Protein AF-A0A239CVC8-F1 (afdb_monomer_lite)

Sequence (96 aa):
MTEAPPYPQKRTCPYEPPPGYREIGERGPVLKVTLFDGREAWMVTGYQESREILTHPNLSSQRTHPGFPIVAPRFRSQIARNLALIAMDPPVPRSA

Foldseek 3Di:
DDDAAAPPDDDPDPPDGRPVVVVVCVVDQWDWHAAPVRDIDIDGNDPVVVVCQVPPLPDFLQLPPPPRRDRDPVCPVVNPPPPPPRHDHPPDDPDD

Structure (mmCIF, N/CA/C/O backbone):
data_AF-A0A239CVC8-F1
#
_entry.id   AF-A0A239CVC8-F1
#
loop_
_atom_site.group_PDB
_atom_site.id
_atom_site.type_symbol
_atom_site.label_atom_id
_atom_site.label_alt_id
_atom_site.label_comp_id
_atom_site.label_asym_id
_atom_site.label_entity_id
_atom_site.label_seq_id
_atom_site.pdbx_PDB_ins_code
_atom_site.Cartn_x
_atom_site.Cartn_y
_atom_site.Cartn_z
_atom_site.occupancy
_atom_site.B_iso_or_equiv
_atom_site.auth_seq_id
_atom_site.auth_comp_id
_atom_site.auth_asym_id
_atom_site.auth_atom_id
_atom_site.pdbx_PDB_model_num
ATOM 1 N N . MET A 1 1 ? -19.617 11.584 -5.188 1.00 45.34 1 MET A N 1
ATOM 2 C CA . MET A 1 1 ? -18.409 10.743 -5.326 1.00 45.34 1 MET A CA 1
ATOM 3 C C . MET A 1 1 ? -17.676 10.806 -4.003 1.00 45.34 1 MET A C 1
ATOM 5 O O . MET A 1 1 ? -17.341 11.905 -3.587 1.00 45.34 1 MET A O 1
ATOM 9 N N . THR A 1 2 ? -17.528 9.686 -3.300 1.00 62.44 2 THR A N 1
ATOM 10 C CA . THR A 1 2 ? -16.757 9.655 -2.049 1.00 62.44 2 THR A CA 1
ATOM 11 C C . THR A 1 2 ? -15.277 9.702 -2.405 1.00 62.44 2 THR A C 1
ATOM 13 O O . THR A 1 2 ? -14.815 8.870 -3.182 1.00 62.44 2 THR A O 1
ATOM 16 N N . GLU A 1 3 ? -14.562 10.694 -1.887 1.00 82.00 3 GLU A N 1
ATOM 17 C CA . GLU A 1 3 ? -13.122 10.856 -2.082 1.00 82.00 3 GLU A CA 1
ATOM 18 C C . GLU A 1 3 ? -12.348 9.654 -1.513 1.00 82.00 3 GLU A C 1
ATOM 20 O O . GLU A 1 3 ? -12.725 9.087 -0.479 1.00 82.00 3 GLU A O 1
ATOM 25 N N . ALA A 1 4 ? -11.284 9.234 -2.204 1.00 91.38 4 ALA A N 1
ATOM 26 C CA . ALA A 1 4 ? -10.454 8.114 -1.780 1.00 91.38 4 ALA A CA 1
ATOM 27 C C . ALA A 1 4 ? -9.703 8.466 -0.477 1.00 91.38 4 ALA A C 1
ATOM 29 O O . ALA A 1 4 ? -9.043 9.509 -0.413 1.00 91.38 4 ALA A O 1
ATOM 30 N N . PRO A 1 5 ? -9.773 7.625 0.574 1.00 93.19 5 PRO A N 1
ATOM 31 C CA . PRO A 1 5 ? -9.166 7.943 1.860 1.00 93.19 5 PRO A CA 1
ATOM 32 C C . PRO A 1 5 ? -7.636 8.030 1.756 1.00 93.19 5 PRO A C 1
ATOM 34 O O . PRO A 1 5 ? -7.027 7.311 0.957 1.00 93.19 5 PRO A O 1
ATOM 37 N N . PRO A 1 6 ? -6.988 8.871 2.580 1.00 94.44 6 PRO A N 1
ATOM 38 C CA . PRO A 1 6 ? -5.543 9.039 2.538 1.00 94.44 6 PRO A CA 1
ATOM 39 C C . PRO A 1 6 ? -4.813 7.787 3.038 1.00 94.44 6 PRO A C 1
ATOM 41 O O . PRO A 1 6 ? -5.258 7.120 3.979 1.00 94.44 6 PRO A O 1
ATOM 44 N N . TYR A 1 7 ? -3.651 7.511 2.448 1.00 93.69 7 TYR A N 1
ATOM 45 C CA . TYR A 1 7 ? -2.742 6.435 2.828 1.00 93.69 7 TYR A CA 1
ATOM 46 C C . TYR A 1 7 ? -1.277 6.917 2.845 1.00 93.69 7 TYR A C 1
ATOM 48 O O . TYR A 1 7 ? -0.843 7.595 1.908 1.00 93.69 7 TYR A O 1
ATOM 56 N N . PRO A 1 8 ? -0.464 6.509 3.842 1.00 93.69 8 PRO A N 1
ATOM 57 C CA . PRO A 1 8 ? -0.818 5.698 5.012 1.00 93.69 8 PRO A CA 1
ATOM 58 C C . PRO A 1 8 ? -1.486 6.514 6.134 1.00 93.69 8 PRO A C 1
ATOM 60 O O . PRO A 1 8 ? -1.203 7.696 6.310 1.00 93.69 8 PRO A O 1
ATOM 63 N N . GLN A 1 9 ? -2.331 5.865 6.941 1.00 92.88 9 GLN A N 1
ATOM 64 C CA . GLN A 1 9 ? -2.965 6.465 8.123 1.00 92.88 9 GLN A CA 1
ATOM 65 C C . GLN A 1 9 ? -2.124 6.280 9.394 1.00 92.88 9 GLN A C 1
ATOM 67 O O . GLN A 1 9 ? -1.331 5.342 9.519 1.00 92.88 9 GLN A O 1
ATOM 72 N N . LYS A 1 10 ? -2.305 7.181 10.367 1.00 91.88 10 LYS A N 1
ATOM 73 C CA . LYS A 1 10 ? -1.583 7.151 11.645 1.00 91.88 10 LYS A CA 1
ATOM 74 C C . LYS A 1 10 ? -2.120 6.038 12.553 1.00 91.88 10 LYS A C 1
ATOM 76 O O . LYS A 1 10 ? -3.327 5.900 12.728 1.00 91.88 10 LYS A O 1
ATOM 81 N N . ARG A 1 11 ? -1.214 5.277 13.171 1.00 92.25 11 ARG A N 1
ATOM 82 C CA . ARG A 1 11 ? -1.551 4.319 14.236 1.00 92.25 11 ARG A CA 1
ATOM 83 C C . ARG A 1 11 ? -1.813 5.039 15.558 1.00 92.25 11 ARG A C 1
ATOM 85 O O . ARG A 1 11 ? -1.099 5.984 15.895 1.00 92.25 11 ARG A O 1
ATOM 92 N N . THR A 1 12 ? -2.796 4.557 16.310 1.00 93.19 12 THR A N 1
ATOM 93 C CA . THR A 1 12 ? -3.066 4.957 17.702 1.00 93.19 12 THR A CA 1
ATOM 94 C C . THR A 1 12 ? -2.476 3.954 18.693 1.00 93.19 12 THR A C 1
ATOM 96 O O . THR A 1 12 ? -1.927 4.357 19.713 1.00 93.19 12 THR A O 1
ATOM 99 N N . CYS A 1 13 ? -2.513 2.662 18.354 1.00 91.88 13 CYS A N 1
ATOM 100 C CA . CYS A 1 13 ? -1.878 1.570 19.086 1.00 91.88 13 CYS A CA 1
ATOM 101 C C . CYS A 1 13 ? -0.668 1.034 18.292 1.00 91.88 13 CYS A C 1
ATOM 103 O O . CYS A 1 13 ? -0.775 0.843 17.079 1.00 91.88 13 CYS A O 1
ATOM 105 N N . PRO A 1 14 ? 0.493 0.775 18.925 1.00 93.62 14 PRO A N 1
ATOM 106 C CA . PRO A 1 14 ? 1.668 0.247 18.226 1.00 93.62 14 PRO A CA 1
ATOM 107 C C . PRO A 1 14 ? 1.493 -1.199 17.733 1.00 93.62 14 PRO A C 1
ATOM 109 O O . PRO A 1 14 ? 2.174 -1.594 16.786 1.00 93.62 14 PRO A O 1
ATOM 112 N N . TYR A 1 15 ? 0.585 -1.963 18.347 1.00 94.19 15 TYR A N 1
ATOM 113 C CA . TYR A 1 15 ? 0.342 -3.377 18.041 1.00 94.19 15 TYR A CA 1
ATOM 114 C C . TYR A 1 15 ? -0.795 -3.607 17.041 1.00 94.19 15 TYR A C 1
ATOM 116 O O . TYR A 1 15 ? -0.947 -4.719 16.543 1.00 94.19 15 TYR A O 1
ATOM 124 N N . GLU A 1 16 ? -1.563 -2.569 16.708 1.00 90.94 16 GLU A N 1
ATOM 125 C CA . GLU A 1 16 ? -2.701 -2.674 15.797 1.00 90.94 16 GLU A CA 1
ATOM 126 C C . GLU A 1 16 ? -2.480 -1.849 14.518 1.00 90.94 16 GLU A C 1
ATOM 128 O O . GLU A 1 16 ? -1.749 -0.846 14.507 1.00 90.94 16 GLU A O 1
ATOM 133 N N . PRO A 1 17 ? -3.101 -2.240 13.392 1.00 89.38 17 PRO A N 1
ATOM 134 C CA . PRO A 1 17 ? -3.233 -1.357 12.242 1.00 89.38 17 PRO A CA 1
ATOM 135 C C . PRO A 1 17 ? -3.962 -0.049 12.610 1.00 89.38 17 PRO A C 1
ATOM 137 O O . PRO A 1 17 ? -4.702 -0.006 13.591 1.00 89.38 17 PRO A O 1
ATOM 140 N N . PRO A 1 18 ? -3.798 1.029 11.820 1.00 92.88 18 PRO A N 1
ATOM 141 C CA . PRO A 1 18 ? -4.640 2.216 11.944 1.00 92.88 18 PRO A CA 1
ATOM 142 C C . PRO A 1 18 ? -6.135 1.848 11.948 1.00 92.88 18 PRO A C 1
ATOM 144 O O . PRO A 1 18 ? -6.558 1.082 11.078 1.00 92.88 18 PRO A O 1
ATOM 147 N N . PRO A 1 19 ? -6.947 2.402 12.867 1.00 89.00 19 PRO A N 1
ATOM 148 C CA . PRO A 1 19 ? -8.351 2.011 13.015 1.00 89.00 19 PRO A CA 1
ATOM 149 C C . PRO A 1 19 ? -9.172 2.230 11.736 1.00 89.00 19 PRO A C 1
ATOM 151 O O . PRO A 1 19 ? -10.024 1.406 11.407 1.00 89.00 19 PRO A O 1
ATOM 154 N N . GLY A 1 20 ? -8.854 3.269 10.955 1.00 89.38 20 GLY A N 1
ATOM 155 C CA . GLY A 1 20 ? -9.542 3.551 9.694 1.00 89.38 20 GLY A CA 1
ATOM 156 C C . GLY A 1 20 ? -9.331 2.491 8.608 1.00 89.38 20 GLY A C 1
ATOM 157 O O . GLY A 1 20 ? -10.123 2.420 7.675 1.00 89.38 20 GLY A O 1
ATOM 158 N N . TYR A 1 21 ? -8.333 1.604 8.723 1.00 88.50 21 TYR A N 1
ATOM 159 C CA . TYR A 1 21 ? -8.178 0.489 7.779 1.00 88.50 21 TYR A CA 1
ATOM 160 C C . TYR A 1 21 ? -9.255 -0.585 7.949 1.00 88.50 21 TYR A C 1
ATOM 162 O O . TYR A 1 21 ? -9.595 -1.243 6.968 1.00 88.50 21 TYR A O 1
ATOM 170 N N . ARG A 1 22 ? -9.825 -0.739 9.153 1.00 86.19 22 ARG A N 1
ATOM 171 C CA . ARG A 1 22 ? -10.957 -1.649 9.378 1.00 86.19 22 ARG A CA 1
ATOM 172 C C . ARG A 1 22 ? -12.208 -1.136 8.668 1.00 86.19 22 ARG A C 1
ATOM 174 O O . ARG A 1 22 ? -12.802 -1.871 7.891 1.00 86.19 22 ARG A O 1
ATOM 181 N N . GLU A 1 23 ? -12.533 0.142 8.855 1.00 86.38 23 GLU A N 1
ATOM 182 C CA . GLU A 1 23 ? -13.657 0.805 8.172 1.00 86.38 23 GLU A CA 1
ATOM 183 C C . GLU A 1 23 ? -13.492 0.792 6.648 1.00 86.38 23 GLU A C 1
ATOM 185 O O . GLU A 1 23 ? -14.456 0.656 5.900 1.00 86.38 23 GLU A O 1
ATOM 190 N N . ILE A 1 24 ? -12.254 0.932 6.171 1.00 87.56 24 ILE A N 1
ATOM 191 C CA . ILE A 1 24 ? -11.918 0.801 4.755 1.00 87.56 24 ILE A CA 1
ATOM 192 C C . ILE A 1 24 ? -12.158 -0.633 4.263 1.00 87.56 24 ILE A C 1
ATOM 194 O O . ILE A 1 24 ? -12.775 -0.808 3.216 1.00 87.56 24 ILE A O 1
ATOM 198 N N . GLY A 1 25 ? -11.711 -1.645 5.011 1.00 86.06 25 GLY A N 1
ATOM 199 C CA . GLY A 1 25 ? -11.909 -3.054 4.664 1.00 86.06 25 GLY A CA 1
ATOM 200 C C . GLY A 1 25 ? -13.380 -3.479 4.638 1.00 86.06 25 GLY A C 1
ATOM 201 O O . GLY A 1 25 ? -13.757 -4.303 3.812 1.00 86.06 25 GLY A O 1
ATOM 202 N N . GLU A 1 26 ? -14.231 -2.866 5.465 1.00 89.44 26 GLU A N 1
ATOM 203 C CA . GLU A 1 26 ? -15.688 -3.081 5.451 1.00 89.44 26 GLU A CA 1
ATOM 204 C C . GLU A 1 26 ? -16.353 -2.617 4.141 1.00 89.44 26 GLU A C 1
ATOM 206 O O . GLU A 1 26 ? -17.427 -3.101 3.793 1.00 89.44 26 GLU A O 1
ATOM 211 N N . ARG A 1 27 ? -15.712 -1.721 3.372 1.00 90.25 27 ARG A N 1
ATOM 212 C CA . ARG A 1 27 ? -16.209 -1.270 2.055 1.00 90.25 27 ARG A CA 1
ATOM 213 C C . ARG A 1 27 ? -15.941 -2.276 0.937 1.00 90.25 27 ARG A C 1
ATOM 215 O O . ARG A 1 27 ? -16.528 -2.147 -0.135 1.00 90.25 27 ARG A O 1
ATOM 222 N N . GLY A 1 28 ? -15.048 -3.237 1.164 1.00 91.88 28 GLY A N 1
ATOM 223 C CA . GLY A 1 28 ? -14.679 -4.262 0.197 1.00 91.88 28 GLY A CA 1
ATOM 224 C C . GLY A 1 28 ? -13.184 -4.604 0.217 1.00 91.88 28 GLY A C 1
ATOM 225 O O . GLY A 1 28 ? -12.374 -3.873 0.792 1.00 91.88 28 GLY A O 1
ATOM 226 N N . PRO A 1 29 ? -12.802 -5.713 -0.441 1.00 94.31 29 PRO A N 1
ATOM 227 C CA . PRO A 1 29 ? -11.434 -6.229 -0.418 1.00 94.31 29 PRO A CA 1
ATOM 228 C C . PRO A 1 29 ? -10.455 -5.431 -1.291 1.00 94.31 29 PRO A C 1
ATOM 230 O O . PRO A 1 29 ? -9.244 -5.568 -1.117 1.00 94.31 29 PRO A O 1
ATOM 233 N N . VAL A 1 30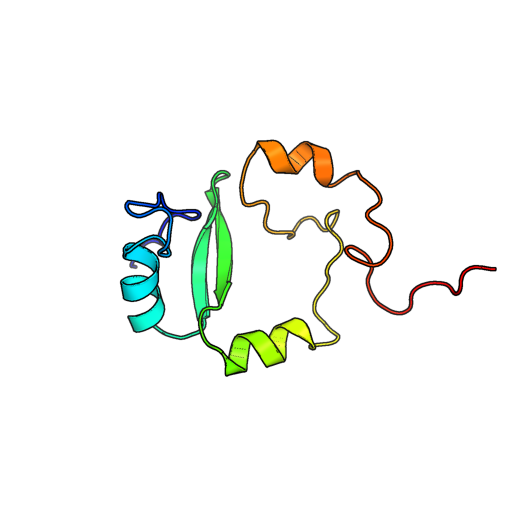 ? -10.962 -4.619 -2.227 1.00 95.06 30 VAL A N 1
ATOM 234 C CA . VAL A 1 30 ? -10.184 -3.807 -3.172 1.00 95.06 30 VAL A CA 1
ATOM 235 C C . VAL A 1 30 ? -10.818 -2.425 -3.283 1.00 95.06 30 VAL A C 1
ATOM 237 O O . VAL A 1 30 ? -12.003 -2.301 -3.586 1.00 95.06 30 VAL A O 1
ATOM 240 N N . LEU A 1 31 ? -10.031 -1.377 -3.057 1.00 94.19 31 LEU A N 1
ATOM 241 C CA . LEU A 1 31 ? -10.499 0.010 -3.111 1.00 94.19 31 LEU A CA 1
ATOM 242 C C . LEU A 1 31 ? -9.374 0.976 -3.484 1.00 94.19 31 LEU A C 1
ATOM 244 O O . LEU A 1 31 ? -8.195 0.630 -3.427 1.00 94.19 31 LEU A O 1
ATOM 248 N N . LYS A 1 32 ? -9.731 2.210 -3.840 1.00 95.12 32 LYS A N 1
ATOM 249 C CA . LYS A 1 32 ? -8.757 3.274 -4.102 1.00 95.12 32 LYS A CA 1
ATOM 250 C C . LYS A 1 32 ? -8.413 4.063 -2.844 1.00 95.12 32 LYS A C 1
ATOM 252 O O . LYS A 1 32 ? -9.297 4.390 -2.058 1.00 95.12 32 LYS A O 1
ATOM 257 N N . VAL A 1 33 ? -7.141 4.421 -2.707 1.00 95.31 33 VAL A N 1
ATOM 258 C CA . VAL A 1 33 ? -6.608 5.315 -1.670 1.00 95.31 33 VAL A CA 1
ATOM 259 C C . VAL A 1 33 ? -5.779 6.429 -2.296 1.00 95.31 33 VAL A C 1
ATOM 261 O O . VAL A 1 33 ? -5.220 6.249 -3.377 1.00 95.31 33 VAL A O 1
ATOM 264 N N . THR A 1 34 ? -5.649 7.549 -1.592 1.00 96.31 34 THR A N 1
ATOM 265 C CA . THR A 1 34 ? -4.842 8.699 -2.023 1.00 96.31 34 THR A CA 1
ATOM 266 C C . THR A 1 34 ? -3.484 8.682 -1.322 1.00 96.31 34 THR A C 1
ATOM 268 O O . THR A 1 34 ? -3.414 8.673 -0.094 1.00 96.31 34 THR A O 1
ATOM 271 N N . LEU A 1 35 ? -2.392 8.665 -2.087 1.00 95.88 35 LEU A N 1
ATOM 272 C CA . LEU A 1 35 ? -1.019 8.709 -1.578 1.00 95.88 35 LEU A CA 1
ATOM 273 C C . LEU A 1 35 ? -0.610 10.133 -1.170 1.00 95.88 35 LEU A C 1
ATOM 275 O O . LEU A 1 35 ? -1.252 11.119 -1.525 1.00 95.88 35 LEU A O 1
ATOM 279 N N . PHE A 1 36 ? 0.526 10.255 -0.477 1.00 94.12 36 PHE A N 1
ATOM 280 C CA . PHE A 1 36 ? 1.058 11.550 -0.023 1.00 94.12 36 PHE A CA 1
ATOM 281 C C . PHE A 1 36 ? 1.337 12.557 -1.156 1.00 94.12 36 PHE A C 1
ATOM 283 O O . PHE A 1 36 ? 1.434 13.752 -0.892 1.00 94.12 36 PHE A O 1
ATOM 290 N N . ASP A 1 37 ? 1.535 12.079 -2.389 1.00 93.19 37 ASP A N 1
ATOM 291 C CA . ASP A 1 37 ? 1.799 12.903 -3.573 1.00 93.19 37 ASP A CA 1
ATOM 29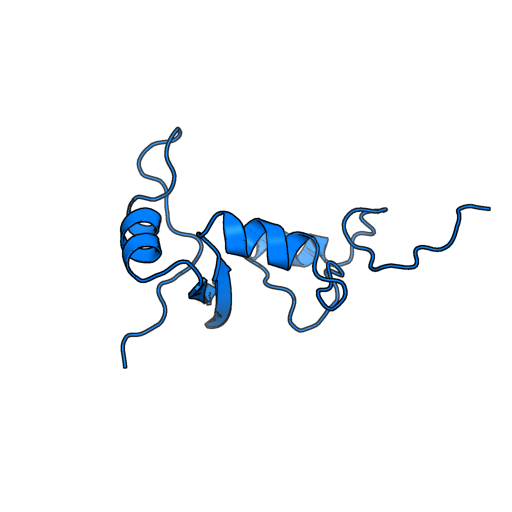2 C C . ASP A 1 37 ? 0.537 13.179 -4.410 1.00 93.19 37 ASP A C 1
ATOM 294 O O . ASP A 1 37 ? 0.643 13.659 -5.536 1.00 93.19 37 ASP A O 1
ATOM 298 N N . GLY A 1 38 ? -0.648 12.879 -3.864 1.00 94.75 38 GLY A N 1
ATOM 299 C CA . GLY A 1 38 ? -1.949 13.114 -4.494 1.00 94.75 38 GLY A CA 1
ATOM 300 C C . GLY A 1 38 ? -2.354 12.060 -5.526 1.00 94.75 38 GLY A C 1
ATOM 301 O O . GLY A 1 38 ? -3.482 12.094 -6.010 1.00 94.75 38 GLY A O 1
ATOM 302 N N . ARG A 1 39 ? -1.477 11.106 -5.868 1.00 95.25 39 ARG A N 1
ATOM 303 C CA . ARG A 1 39 ? -1.838 10.003 -6.768 1.00 95.25 39 ARG A CA 1
ATOM 304 C C . ARG A 1 39 ? -2.766 9.017 -6.073 1.00 95.25 39 ARG A C 1
ATOM 306 O O . ARG A 1 39 ? -2.591 8.711 -4.895 1.00 95.25 39 ARG A O 1
ATOM 313 N N . GLU A 1 40 ? -3.689 8.448 -6.835 1.00 96.12 40 GLU A N 1
ATOM 314 C CA . GLU A 1 40 ? -4.476 7.308 -6.376 1.00 96.12 40 GLU A CA 1
ATOM 315 C C . GLU A 1 40 ? -3.712 5.993 -6.579 1.00 96.12 40 GLU A C 1
ATOM 317 O O . GLU A 1 40 ? -3.031 5.798 -7.588 1.00 96.12 40 GLU A O 1
ATOM 322 N N . ALA A 1 41 ? -3.867 5.068 -5.637 1.00 96.00 41 ALA A N 1
ATOM 323 C CA . ALA A 1 41 ? -3.393 3.694 -5.740 1.00 96.00 41 ALA A CA 1
ATOM 324 C C . ALA A 1 41 ? -4.492 2.717 -5.312 1.00 96.00 41 ALA A C 1
ATOM 326 O O . ALA A 1 41 ? -5.382 3.063 -4.534 1.00 96.00 41 ALA A O 1
ATOM 327 N N . TRP A 1 42 ? -4.417 1.483 -5.804 1.00 95.44 42 TRP A N 1
ATOM 328 C CA . TRP A 1 42 ? -5.264 0.401 -5.313 1.00 95.44 42 TRP A CA 1
ATOM 329 C C . TRP A 1 42 ? -4.712 -0.132 -3.989 1.00 95.44 42 TRP A C 1
ATOM 331 O O . TRP A 1 42 ? -3.535 -0.475 -3.889 1.00 95.44 42 TRP A O 1
ATOM 341 N N . MET A 1 43 ? -5.572 -0.203 -2.977 1.00 94.81 43 MET A N 1
ATOM 342 C CA . MET A 1 43 ? -5.330 -0.878 -1.710 1.00 94.81 43 MET A CA 1
ATOM 343 C C . MET A 1 43 ? -6.123 -2.180 -1.699 1.00 94.81 43 MET A C 1
ATOM 345 O O . MET A 1 43 ? -7.322 -2.186 -1.980 1.00 94.81 43 MET A O 1
ATOM 349 N N . VAL A 1 44 ? -5.441 -3.269 -1.356 1.00 95.12 44 VAL A N 1
ATOM 350 C CA . VAL A 1 44 ? -6.039 -4.598 -1.236 1.00 95.12 44 VAL A CA 1
ATOM 351 C C . VAL A 1 44 ? -5.952 -5.042 0.217 1.00 95.12 44 VAL A C 1
ATOM 353 O O . VAL A 1 44 ? -4.879 -5.022 0.819 1.00 95.12 44 VAL A O 1
ATOM 356 N N . THR A 1 45 ? -7.105 -5.369 0.792 1.00 92.75 45 THR A N 1
ATOM 357 C CA . THR A 1 45 ? -7.279 -5.773 2.197 1.00 92.75 45 THR A CA 1
ATOM 358 C C . THR A 1 45 ? -7.770 -7.212 2.318 1.00 92.75 45 THR A C 1
ATOM 360 O O . THR A 1 45 ? -7.537 -7.852 3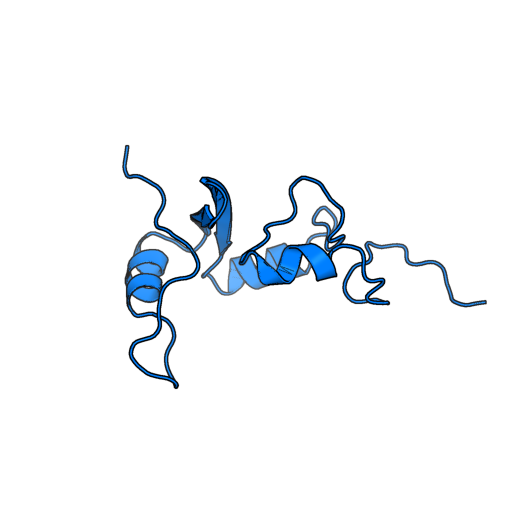.344 1.00 92.75 45 THR A O 1
ATOM 363 N N . GLY A 1 46 ? -8.430 -7.729 1.277 1.00 93.00 46 GLY A N 1
ATOM 364 C CA . GLY A 1 46 ? -8.945 -9.090 1.237 1.00 93.00 46 GLY A CA 1
ATOM 365 C C . GLY A 1 46 ? -7.836 -10.130 1.096 1.00 93.00 46 GLY A C 1
ATOM 366 O O . GLY A 1 46 ? -6.853 -9.939 0.375 1.00 93.00 46 GLY A O 1
ATOM 367 N N . TYR A 1 47 ? -7.972 -11.240 1.822 1.00 94.50 47 TYR A N 1
ATOM 368 C CA . TYR A 1 47 ? -6.960 -12.294 1.849 1.00 94.50 47 TYR A CA 1
ATOM 369 C C . TYR A 1 47 ? -6.832 -13.016 0.500 1.00 94.50 47 TYR A C 1
ATOM 371 O O . TYR A 1 47 ? -5.713 -13.266 0.050 1.00 94.50 47 TYR A O 1
ATOM 379 N N . GLN A 1 48 ? -7.955 -13.343 -0.149 1.00 97.12 48 GLN A N 1
ATOM 380 C CA . GLN A 1 48 ? -7.943 -14.082 -1.418 1.00 97.12 48 GLN A CA 1
ATOM 381 C C . GLN A 1 48 ? -7.371 -13.216 -2.542 1.00 97.12 48 GLN A C 1
ATOM 383 O O . GLN A 1 48 ? -6.472 -13.645 -3.261 1.00 97.12 48 GLN A O 1
ATOM 388 N N . GLU A 1 49 ? -7.798 -11.959 -2.600 1.00 97.12 49 GLU A N 1
ATOM 389 C CA . GLU A 1 49 ? -7.355 -10.964 -3.571 1.00 97.12 49 GLU A CA 1
ATOM 390 C C . GLU A 1 49 ? -5.864 -10.672 -3.397 1.00 97.12 49 GLU A C 1
ATOM 392 O O . GLU A 1 49 ? -5.124 -10.618 -4.373 1.00 97.12 49 GLU A O 1
ATOM 397 N N . SER A 1 50 ? -5.390 -10.567 -2.149 1.00 96.06 50 SER A N 1
ATOM 398 C CA . SER A 1 50 ? -3.960 -10.407 -1.862 1.00 96.06 50 SER A CA 1
ATOM 399 C C . SER A 1 50 ? -3.141 -11.581 -2.405 1.00 96.06 50 SER A C 1
ATOM 401 O O . SER A 1 50 ? -2.091 -11.372 -3.007 1.00 96.06 50 SER A O 1
ATOM 403 N N . ARG A 1 51 ? -3.601 -12.825 -2.219 1.00 97.31 51 ARG A N 1
ATOM 404 C CA . ARG A 1 51 ? -2.897 -14.009 -2.741 1.00 97.31 51 ARG A CA 1
ATOM 405 C C . ARG A 1 51 ? -2.867 -14.043 -4.263 1.00 97.31 51 ARG A C 1
ATOM 407 O O . ARG A 1 51 ? -1.838 -14.399 -4.836 1.00 97.31 51 ARG A O 1
ATOM 414 N N . GLU A 1 52 ? -3.975 -13.677 -4.893 1.00 96.94 52 GLU A N 1
ATOM 415 C CA . GLU A 1 52 ? -4.079 -13.618 -6.345 1.00 96.94 52 GLU A CA 1
ATOM 416 C C . GLU A 1 52 ? -3.107 -12.580 -6.914 1.00 96.94 52 GLU A C 1
ATOM 418 O O . GLU A 1 52 ? -2.229 -12.934 -7.697 1.00 96.94 52 GLU A O 1
ATOM 423 N N . ILE A 1 53 ? -3.164 -11.325 -6.453 1.00 95.44 53 ILE A N 1
ATOM 424 C CA . ILE A 1 53 ? -2.316 -10.258 -7.006 1.00 95.44 53 ILE A CA 1
ATOM 425 C C . ILE A 1 53 ? -0.826 -10.490 -6.739 1.00 95.44 53 ILE A C 1
ATOM 427 O O . ILE A 1 53 ? 0.005 -10.190 -7.589 1.00 95.44 53 ILE A O 1
ATOM 431 N N . LEU A 1 54 ? -0.461 -11.055 -5.583 1.00 94.19 54 LEU A N 1
ATOM 432 C CA . LEU A 1 54 ? 0.945 -11.297 -5.241 1.00 94.19 54 LEU A CA 1
ATOM 433 C C . LEU A 1 54 ? 1.578 -12.414 -6.081 1.00 94.19 54 LEU A C 1
ATOM 435 O O . LEU A 1 54 ? 2.796 -12.572 -6.058 1.00 94.19 54 LEU A O 1
ATOM 439 N N . THR A 1 55 ? 0.770 -13.185 -6.812 1.00 94.06 55 THR A N 1
ATOM 440 C CA . THR A 1 55 ? 1.232 -14.262 -7.699 1.00 94.06 55 THR A CA 1
ATOM 441 C C . THR A 1 55 ? 0.888 -14.018 -9.168 1.00 94.06 55 THR A C 1
ATOM 443 O O . THR A 1 55 ? 1.271 -14.811 -10.029 1.00 94.06 55 THR A O 1
ATOM 446 N N . HIS A 1 56 ? 0.195 -12.920 -9.477 1.00 94.38 56 HIS A N 1
ATOM 447 C CA . HIS A 1 56 ? -0.298 -12.655 -10.817 1.00 94.38 56 HIS A CA 1
ATOM 448 C C . HIS A 1 56 ? 0.854 -12.242 -11.756 1.00 94.38 56 HIS A C 1
ATOM 450 O O . HIS A 1 56 ? 1.532 -11.249 -11.489 1.00 94.38 56 HIS A O 1
ATOM 456 N N . PRO A 1 57 ? 1.059 -12.924 -12.900 1.00 90.81 57 PRO A N 1
ATOM 457 C CA . PRO A 1 57 ? 2.233 -12.717 -13.759 1.00 90.81 57 PRO A CA 1
ATOM 458 C C . PRO A 1 57 ? 2.284 -11.336 -14.425 1.00 90.81 57 PRO A C 1
ATOM 460 O O . PRO A 1 57 ? 3.348 -10.885 -14.832 1.00 90.81 57 PRO A O 1
ATOM 463 N N . ASN A 1 58 ? 1.140 -10.654 -14.529 1.00 90.94 58 ASN A N 1
ATOM 464 C CA . ASN A 1 58 ? 1.052 -9.321 -15.135 1.00 90.94 58 ASN A CA 1
ATOM 465 C C . ASN A 1 58 ? 1.309 -8.170 -14.145 1.00 90.94 58 ASN A C 1
ATOM 467 O O . ASN A 1 58 ? 1.152 -7.010 -14.523 1.00 90.94 58 ASN A O 1
ATOM 471 N N . LEU A 1 59 ? 1.643 -8.458 -12.882 1.00 92.62 59 LEU A N 1
ATOM 472 C CA . LEU A 1 59 ? 1.975 -7.433 -11.895 1.00 92.62 59 LEU A CA 1
ATOM 473 C C . LEU A 1 59 ? 3.484 -7.319 -11.703 1.00 92.62 59 LEU A C 1
ATOM 475 O O . LEU A 1 59 ? 4.190 -8.308 -11.535 1.00 92.62 59 LEU A O 1
ATOM 479 N N . SER A 1 60 ? 3.955 -6.075 -11.719 1.00 91.50 60 SER A N 1
ATOM 480 C CA . SER A 1 60 ? 5.368 -5.737 -11.613 1.00 91.50 60 SER A CA 1
ATOM 481 C C . SER A 1 60 ? 5.746 -5.339 -10.188 1.00 91.50 60 SER A C 1
ATOM 483 O O . SER A 1 60 ? 5.018 -4.601 -9.519 1.00 91.50 60 SER A O 1
ATOM 485 N N . SER A 1 61 ? 6.926 -5.771 -9.750 1.00 90.38 61 SER A N 1
ATOM 486 C CA . SER A 1 61 ? 7.578 -5.319 -8.516 1.00 90.38 61 SER A CA 1
ATOM 487 C C . SER A 1 61 ? 8.658 -4.253 -8.764 1.00 90.38 61 SER A C 1
ATOM 489 O O . SER A 1 61 ? 9.245 -3.727 -7.809 1.00 90.38 61 SER A O 1
ATOM 491 N N . GLN A 1 62 ? 8.916 -3.892 -10.030 1.00 89.44 62 GLN A N 1
ATOM 492 C CA . GLN A 1 62 ? 9.943 -2.921 -10.408 1.00 89.44 62 GLN A CA 1
ATOM 493 C C . GLN A 1 62 ? 9.626 -1.529 -9.853 1.00 89.44 62 GLN A C 1
ATOM 495 O O . GLN A 1 62 ? 8.711 -0.830 -10.294 1.00 89.44 62 GLN A O 1
ATOM 500 N N . ARG A 1 63 ? 10.440 -1.079 -8.893 1.00 88.06 63 ARG A N 1
ATOM 501 C CA . ARG A 1 63 ? 10.217 0.192 -8.177 1.00 88.06 63 ARG A CA 1
ATOM 502 C C . ARG A 1 63 ? 10.408 1.429 -9.054 1.00 88.06 63 ARG A C 1
ATOM 504 O O . ARG A 1 63 ? 9.921 2.498 -8.698 1.00 88.06 63 ARG A O 1
ATOM 511 N N . THR A 1 64 ? 11.121 1.289 -10.170 1.00 87.56 64 THR A N 1
ATOM 512 C CA . THR A 1 64 ? 11.347 2.332 -11.182 1.00 87.56 64 THR A CA 1
ATOM 513 C C . THR A 1 64 ? 10.155 2.528 -12.116 1.00 87.56 64 THR A C 1
ATOM 515 O O . THR A 1 64 ? 10.133 3.512 -12.855 1.00 87.56 64 THR A O 1
ATOM 518 N N . HIS A 1 65 ? 9.154 1.640 -12.084 1.00 89.25 65 HIS A N 1
ATOM 519 C CA . HIS A 1 65 ? 7.945 1.799 -12.882 1.00 89.25 65 HIS A CA 1
ATOM 520 C C . HIS A 1 65 ? 7.235 3.121 -12.511 1.00 89.25 65 HIS A C 1
A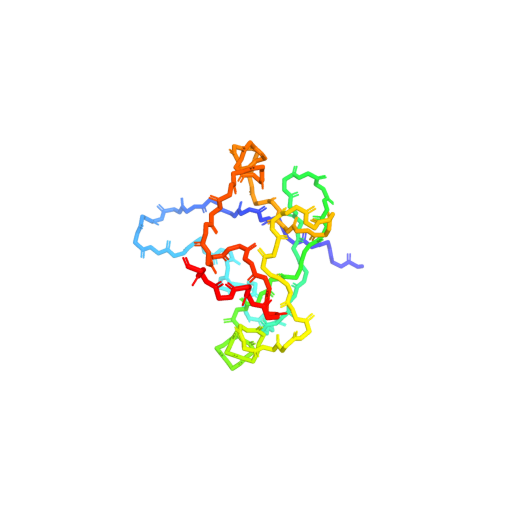TOM 522 O O . HIS A 1 65 ? 7.006 3.368 -11.324 1.00 89.25 65 HIS A O 1
ATOM 528 N N . PRO A 1 66 ? 6.823 3.970 -13.477 1.00 89.50 66 PRO A N 1
ATOM 529 C CA . PRO A 1 66 ? 6.199 5.269 -13.179 1.00 89.50 66 PRO A CA 1
ATOM 530 C C . PRO A 1 66 ? 4.934 5.164 -12.310 1.00 89.50 66 PRO A C 1
ATOM 532 O O . PRO A 1 66 ? 4.637 6.040 -11.497 1.00 89.50 66 PRO A O 1
ATOM 535 N N . GLY A 1 67 ? 4.200 4.058 -12.463 1.00 90.69 67 GLY A N 1
ATOM 536 C CA . GLY A 1 67 ? 3.014 3.730 -11.669 1.00 90.69 67 GLY A CA 1
ATOM 537 C C . GLY A 1 67 ? 3.294 3.134 -10.284 1.00 90.69 67 GLY A C 1
ATOM 538 O O . GLY A 1 67 ? 2.339 2.848 -9.569 1.00 90.69 67 GLY A O 1
ATOM 539 N N . PHE A 1 68 ? 4.555 2.922 -9.884 1.00 92.44 68 PHE A N 1
ATOM 540 C CA . PHE A 1 68 ? 4.866 2.296 -8.597 1.00 92.44 68 PHE A CA 1
ATOM 541 C C . PHE A 1 68 ? 4.341 3.157 -7.424 1.00 92.44 68 PHE A C 1
ATOM 543 O O . PHE A 1 68 ? 4.627 4.367 -7.365 1.00 92.44 68 PHE A O 1
ATOM 550 N N . PRO A 1 69 ? 3.574 2.574 -6.480 1.00 94.25 69 PRO A N 1
ATOM 551 C CA . PRO A 1 69 ? 2.965 3.322 -5.387 1.00 94.25 69 PRO A CA 1
ATOM 552 C C . PRO A 1 69 ? 4.003 3.635 -4.302 1.00 94.25 69 PRO A C 1
ATOM 554 O O . PRO A 1 69 ? 4.388 2.796 -3.486 1.00 94.25 69 PRO A O 1
ATOM 557 N N . ILE A 1 70 ? 4.468 4.883 -4.274 1.00 93.44 70 ILE A N 1
ATOM 558 C CA . ILE A 1 70 ? 5.405 5.362 -3.255 1.00 93.44 70 ILE A CA 1
ATOM 559 C C . ILE A 1 70 ? 4.589 5.836 -2.059 1.00 93.44 70 ILE A C 1
ATOM 561 O O . ILE A 1 70 ? 3.898 6.845 -2.131 1.00 93.44 70 ILE A O 1
ATOM 565 N N . VAL A 1 71 ? 4.699 5.136 -0.936 1.00 93.00 71 VAL A N 1
ATOM 566 C CA . VAL A 1 71 ? 3.825 5.392 0.222 1.00 93.00 71 VAL A CA 1
ATOM 567 C C . VAL A 1 71 ? 4.334 6.489 1.167 1.00 93.00 71 VAL A C 1
ATOM 569 O O . VAL A 1 71 ? 3.625 6.888 2.082 1.00 93.00 71 VAL A O 1
ATOM 572 N N . ALA A 1 72 ? 5.569 6.974 0.991 1.00 92.31 72 ALA A N 1
ATOM 573 C CA . ALA A 1 72 ? 6.125 8.078 1.780 1.00 92.31 72 ALA A CA 1
ATOM 574 C C . ALA A 1 72 ? 7.300 8.773 1.059 1.00 92.31 72 ALA A C 1
ATOM 576 O O . ALA A 1 72 ? 8.062 8.089 0.367 1.00 92.31 72 ALA A O 1
ATOM 577 N N . PRO A 1 73 ? 7.549 10.081 1.295 1.00 91.25 73 PRO A N 1
ATOM 578 C CA . PRO A 1 73 ? 8.636 10.829 0.648 1.00 91.25 73 PRO A CA 1
ATOM 579 C C . PRO A 1 73 ? 10.016 10.175 0.786 1.00 91.25 73 PRO A C 1
ATOM 581 O O . PRO A 1 73 ? 10.761 10.069 -0.186 1.00 91.25 73 PRO A O 1
ATOM 584 N N . ARG A 1 74 ? 10.331 9.650 1.978 1.00 88.62 74 ARG A N 1
ATOM 585 C CA . ARG A 1 74 ? 11.612 8.985 2.286 1.00 88.62 74 ARG A CA 1
ATOM 586 C C . ARG A 1 74 ? 11.915 7.757 1.423 1.00 88.62 74 ARG A C 1
ATOM 588 O O . ARG A 1 74 ? 13.065 7.343 1.346 1.00 88.62 74 ARG A O 1
ATOM 595 N N . PHE A 1 75 ? 10.903 7.158 0.794 1.00 86.44 75 PHE A N 1
ATOM 596 C CA . PHE A 1 75 ? 11.087 5.998 -0.075 1.00 86.44 75 PHE A CA 1
ATOM 597 C C . PHE A 1 75 ? 11.472 6.372 -1.510 1.00 86.44 75 PHE A C 1
ATOM 599 O O . PHE A 1 75 ? 11.940 5.500 -2.237 1.00 86.44 75 PHE A O 1
ATOM 606 N N . ARG A 1 76 ? 11.359 7.649 -1.912 1.00 84.62 76 ARG A N 1
ATOM 607 C CA . ARG A 1 76 ? 11.744 8.100 -3.262 1.00 84.62 76 ARG A CA 1
ATOM 608 C C . ARG A 1 76 ? 13.208 7.795 -3.579 1.00 84.62 76 ARG A C 1
ATOM 610 O O . ARG A 1 76 ? 13.503 7.266 -4.643 1.00 84.62 76 ARG A O 1
ATOM 617 N N . SER A 1 77 ? 14.116 8.030 -2.633 1.00 75.38 77 SER A N 1
ATOM 618 C CA . SER A 1 77 ? 15.550 7.749 -2.806 1.00 75.38 77 SER A CA 1
ATOM 619 C C . SER A 1 77 ? 15.889 6.253 -2.862 1.00 75.38 77 SER A C 1
ATOM 621 O O . SER A 1 77 ? 16.979 5.886 -3.291 1.00 75.38 77 SER A O 1
ATOM 623 N N . GLN A 1 78 ? 14.970 5.373 -2.447 1.00 70.19 78 GLN A N 1
ATOM 624 C CA . GLN A 1 78 ? 15.160 3.922 -2.499 1.00 70.19 78 GLN A CA 1
ATOM 625 C C . GLN A 1 78 ? 14.729 3.299 -3.828 1.00 70.19 78 GLN A C 1
ATOM 627 O O . GLN A 1 78 ? 15.049 2.139 -4.062 1.00 70.19 78 GLN A O 1
ATOM 632 N N . ILE A 1 79 ? 14.026 4.039 -4.688 1.00 71.38 79 ILE A N 1
ATOM 633 C CA . ILE A 1 79 ? 13.583 3.545 -6.000 1.00 71.38 79 ILE A CA 1
ATOM 634 C C . ILE A 1 79 ? 14.772 3.187 -6.884 1.00 71.38 79 ILE A C 1
ATOM 636 O O . ILE A 1 79 ? 14.756 2.158 -7.546 1.00 71.38 79 ILE A O 1
ATOM 640 N N . ALA A 1 80 ? 15.817 4.014 -6.846 1.00 65.88 80 ALA A N 1
ATOM 641 C CA . ALA A 1 80 ? 17.032 3.805 -7.622 1.00 65.88 80 ALA A CA 1
ATOM 642 C C . ALA A 1 80 ? 17.964 2.738 -7.018 1.00 65.88 80 ALA A C 1
ATOM 644 O O . ALA A 1 80 ? 18.987 2.413 -7.618 1.00 65.88 80 ALA A O 1
ATOM 645 N N . ARG A 1 81 ? 17.663 2.203 -5.823 1.00 71.00 81 ARG A N 1
ATOM 646 C CA . ARG A 1 81 ? 18.490 1.145 -5.235 1.00 71.00 81 ARG A CA 1
ATOM 647 C C . ARG A 1 81 ? 18.159 -0.179 -5.899 1.00 71.00 81 ARG A C 1
ATOM 649 O O . ARG A 1 81 ? 17.007 -0.607 -5.889 1.00 71.00 81 ARG A O 1
ATOM 656 N N . ASN A 1 82 ? 19.194 -0.854 -6.385 1.00 67.00 82 ASN A N 1
ATOM 657 C CA . ASN A 1 82 ? 19.071 -2.224 -6.849 1.00 67.00 82 ASN A CA 1
ATOM 658 C C . ASN A 1 82 ? 18.835 -3.147 -5.641 1.00 67.00 82 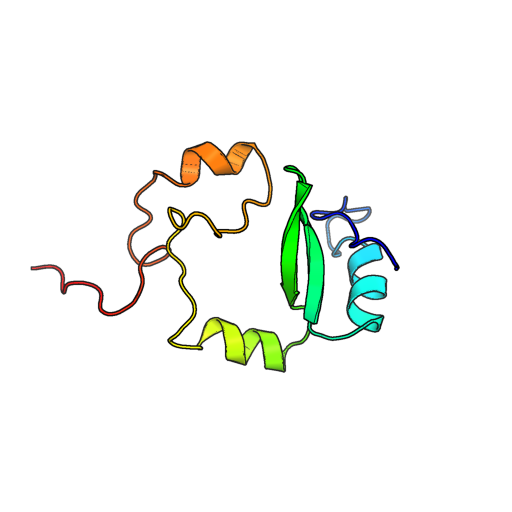ASN A C 1
ATOM 660 O O . ASN A 1 82 ? 19.761 -3.473 -4.898 1.00 67.00 82 ASN A O 1
ATOM 664 N N . LEU A 1 83 ? 17.573 -3.503 -5.400 1.00 70.75 83 LEU A N 1
ATOM 665 C CA . LEU A 1 83 ? 17.184 -4.515 -4.423 1.00 70.75 83 LEU A CA 1
ATOM 666 C C . LEU A 1 83 ? 17.089 -5.847 -5.162 1.00 70.75 83 LEU A C 1
ATOM 668 O O . LEU A 1 83 ? 16.018 -6.207 -5.655 1.00 70.75 83 LEU A O 1
ATOM 672 N N . ALA A 1 84 ? 18.225 -6.539 -5.278 1.00 74.88 84 ALA A N 1
ATOM 673 C CA . ALA A 1 84 ? 18.300 -7.806 -5.992 1.00 74.88 84 ALA A CA 1
ATOM 674 C C . ALA A 1 84 ? 17.189 -8.766 -5.519 1.00 74.88 84 ALA A C 1
ATOM 676 O O . ALA A 1 84 ? 16.945 -8.920 -4.322 1.00 74.88 84 ALA A O 1
ATOM 677 N N . LEU A 1 85 ? 16.507 -9.375 -6.491 1.00 78.00 85 LEU A N 1
ATOM 678 C CA . LEU A 1 85 ? 15.389 -10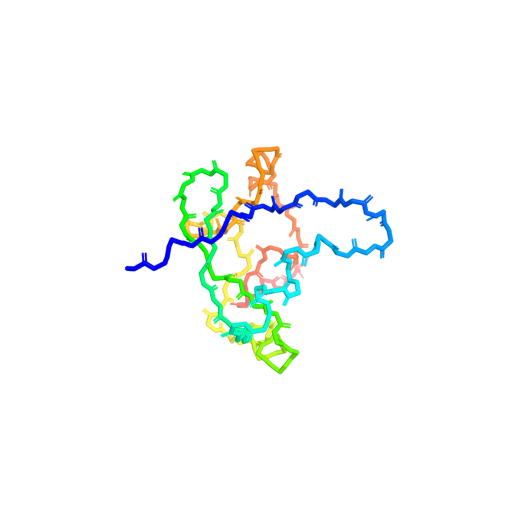.323 -6.387 1.00 78.00 85 LEU A CA 1
ATOM 679 C C . LEU A 1 85 ? 14.053 -9.745 -5.893 1.00 78.00 85 LEU A C 1
ATOM 681 O O . LEU A 1 85 ? 13.019 -10.178 -6.380 1.00 78.00 85 LEU A O 1
ATOM 685 N N . ILE A 1 86 ? 14.042 -8.762 -4.989 1.00 83.38 86 ILE A N 1
ATOM 686 C CA . ILE A 1 86 ? 12.790 -8.205 -4.430 1.00 83.38 86 ILE A CA 1
ATOM 687 C C . ILE A 1 86 ? 12.097 -7.232 -5.397 1.00 83.38 86 ILE A C 1
ATOM 689 O O . ILE A 1 86 ? 10.878 -7.097 -5.360 1.00 83.38 86 ILE A O 1
ATOM 693 N N . ALA A 1 87 ? 12.866 -6.523 -6.225 1.00 84.00 87 ALA A N 1
ATOM 694 C CA . ALA A 1 87 ? 12.364 -5.477 -7.120 1.00 84.00 87 ALA A CA 1
ATOM 695 C C . ALA A 1 87 ? 12.556 -5.818 -8.609 1.00 84.00 87 ALA A C 1
ATOM 697 O O . ALA A 1 87 ? 12.763 -4.916 -9.422 1.00 84.00 87 ALA A O 1
ATOM 698 N N . MET A 1 88 ? 12.563 -7.109 -8.953 1.00 86.00 88 MET A N 1
ATOM 699 C CA . MET A 1 88 ? 12.744 -7.596 -10.321 1.00 86.00 88 MET A CA 1
ATOM 700 C C . MET A 1 88 ? 11.516 -8.379 -10.779 1.00 86.00 88 MET A C 1
ATOM 702 O O . MET A 1 88 ? 10.918 -9.113 -9.995 1.00 86.00 88 MET A O 1
ATOM 706 N N . ASP A 1 89 ? 11.184 -8.260 -12.062 1.00 86.81 89 ASP A N 1
ATOM 707 C CA . ASP A 1 89 ? 10.133 -9.062 -12.684 1.00 86.81 89 ASP A CA 1
ATOM 708 C C . ASP A 1 89 ? 10.731 -10.300 -13.366 1.00 86.81 89 ASP A C 1
ATOM 710 O O . ASP A 1 89 ? 11.885 -10.271 -13.810 1.00 86.81 89 ASP A O 1
ATOM 714 N N . PRO A 1 90 ? 9.975 -11.404 -13.461 1.00 82.88 90 PRO A N 1
ATOM 715 C CA . PRO A 1 90 ? 10.401 -12.556 -14.234 1.00 82.88 90 PRO A CA 1
ATOM 716 C C . PRO A 1 90 ? 10.449 -12.251 -15.749 1.00 82.88 90 PRO A C 1
ATOM 718 O O . PRO A 1 90 ? 9.649 -11.457 -16.245 1.00 82.88 90 PRO A O 1
ATOM 721 N N . PRO A 1 91 ? 11.320 -12.946 -16.509 1.00 82.00 91 PRO A N 1
ATOM 722 C CA . PRO A 1 91 ? 12.378 -13.830 -16.026 1.00 82.00 91 PRO A CA 1
ATOM 723 C C . PRO A 1 91 ? 13.584 -13.026 -15.516 1.00 82.00 91 PRO A C 1
ATOM 725 O O . PRO A 1 91 ? 14.108 -12.159 -16.211 1.00 82.00 91 PRO A O 1
ATOM 728 N N . VAL A 1 92 ? 14.079 -13.362 -14.322 1.00 68.62 92 VAL A N 1
ATOM 729 C CA . VAL A 1 92 ? 15.362 -12.826 -13.851 1.00 68.62 92 VAL A CA 1
ATOM 730 C C . VAL A 1 92 ? 16.509 -13.535 -14.584 1.00 68.62 92 VAL A C 1
ATOM 732 O O . VAL A 1 92 ? 16.461 -14.762 -14.729 1.00 68.62 92 VAL A O 1
ATOM 735 N N . PRO A 1 93 ? 17.545 -12.816 -15.055 1.00 62.12 93 PRO A N 1
ATOM 736 C CA . PRO A 1 93 ? 18.733 -13.457 -15.606 1.00 62.12 93 PRO A CA 1
ATOM 737 C C . PRO A 1 93 ? 19.327 -14.418 -14.571 1.00 62.12 93 PRO A C 1
ATOM 739 O O . PRO A 1 93 ? 19.474 -14.047 -13.404 1.00 62.12 93 PRO A O 1
ATOM 742 N N . ARG A 1 94 ? 19.671 -15.651 -14.970 1.00 58.12 94 ARG A N 1
ATOM 743 C CA . ARG A 1 94 ? 20.469 -16.523 -14.096 1.00 58.12 94 ARG A CA 1
ATOM 744 C C . ARG A 1 94 ? 21.803 -15.826 -13.853 1.00 58.12 94 ARG A C 1
ATOM 746 O O . ARG A 1 94 ? 22.465 -15.445 -14.816 1.00 58.12 94 ARG A O 1
ATOM 753 N N . SER A 1 95 ? 22.170 -15.662 -12.587 1.00 61.66 95 SER A N 1
ATOM 754 C CA . SER A 1 95 ? 23.528 -15.289 -12.201 1.00 61.66 95 SER A CA 1
ATOM 755 C C . SER A 1 95 ? 24.492 -16.250 -12.903 1.00 61.66 95 SER A C 1
ATOM 757 O O . SER A 1 95 ? 24.351 -17.463 -12.734 1.00 61.66 95 SER A O 1
ATOM 759 N N . ALA A 1 96 ? 25.371 -15.716 -13.751 1.00 46.25 96 ALA A N 1
ATOM 760 C CA . ALA A 1 96 ? 26.475 -16.468 -14.340 1.00 46.25 96 ALA A CA 1
ATOM 761 C C . ALA A 1 96 ? 27.534 -16.781 -13.276 1.00 46.25 96 ALA A C 1
ATOM 763 O O . ALA A 1 96 ? 27.682 -15.951 -12.347 1.00 46.25 96 ALA A O 1
#

Secondary structure (DSSP, 8-state):
-PPPPBSSPPPSSTTS--THHHHHHTT-SEEEEE-TTS-EEEEE--HHHHHHHTT-TT----TTSTT----SGGGGGGTTS--TTTT-PSSPPPP-

Radius of gyration: 15.54 Å; chains: 1; bounding box: 45×30×35 Å

InterPro domains:
  IPR036396 Cytochrome P450 superfamily [G3DSA:1.10.630.10] (1-95)
  IPR036396 Cytochrome P450 superfamily [SSF48264] (15-91)

pLDDT: mean 87.3, std 10.97, range [45.34, 97.31]

Organism: NCBI:txid106412